Protein AF-A0A2H0WQQ7-F1 (afdb_monomer_lite)

Structure (mmCIF, N/CA/C/O backbone):
data_AF-A0A2H0WQQ7-F1
#
_entry.id   AF-A0A2H0WQQ7-F1
#
loop_
_atom_site.group_PDB
_atom_site.id
_atom_site.type_symbol
_atom_site.label_atom_id
_atom_site.label_alt_id
_atom_site.label_comp_id
_atom_site.label_asym_id
_atom_site.label_entity_id
_atom_site.label_seq_id
_atom_site.pdbx_PDB_ins_code
_atom_site.Cartn_x
_atom_site.Cartn_y
_atom_site.Cartn_z
_atom_site.occupancy
_atom_site.B_iso_or_equiv
_atom_site.auth_seq_id
_atom_site.auth_comp_id
_atom_site.auth_asym_id
_atom_site.auth_atom_id
_atom_site.pdbx_PDB_model_num
ATOM 1 N N . MET A 1 1 ? 4.900 -32.152 -49.721 1.00 51.56 1 MET A N 1
ATOM 2 C CA . MET A 1 1 ? 6.136 -32.282 -48.911 1.00 51.56 1 MET A CA 1
ATOM 3 C C . MET A 1 1 ? 7.416 -31.822 -49.627 1.00 51.56 1 MET A C 1
ATOM 5 O O . MET A 1 1 ? 8.432 -31.707 -48.955 1.00 51.56 1 MET A O 1
ATOM 9 N N . ASP A 1 2 ? 7.394 -31.459 -50.920 1.00 56.84 2 ASP A N 1
ATOM 10 C CA . ASP A 1 2 ? 8.631 -31.135 -51.665 1.00 56.84 2 ASP A CA 1
ATOM 11 C C . ASP A 1 2 ? 9.139 -29.687 -51.581 1.00 56.84 2 ASP A C 1
ATOM 13 O O . ASP A 1 2 ? 10.342 -29.458 -51.688 1.00 56.84 2 ASP A O 1
ATOM 17 N N . LYS A 1 3 ? 8.275 -28.694 -51.326 1.00 49.16 3 LYS A N 1
ATOM 18 C CA . LYS A 1 3 ? 8.694 -27.274 -51.318 1.00 49.16 3 LYS A CA 1
ATOM 19 C C . LYS A 1 3 ? 9.606 -26.888 -50.140 1.00 49.16 3 LYS A C 1
ATOM 21 O O . LYS A 1 3 ? 10.430 -25.989 -50.259 1.00 49.16 3 LYS A O 1
ATOM 26 N N . ILE A 1 4 ? 9.499 -27.586 -49.007 1.00 53.19 4 ILE A N 1
ATOM 27 C CA . ILE A 1 4 ? 10.314 -27.317 -47.805 1.00 53.19 4 ILE A CA 1
ATOM 28 C C . ILE A 1 4 ? 11.752 -27.831 -47.996 1.00 53.19 4 ILE A C 1
ATOM 30 O O . ILE A 1 4 ? 12.715 -27.240 -47.500 1.00 53.19 4 ILE A O 1
ATOM 34 N N . LYS A 1 5 ? 11.908 -28.926 -48.750 1.00 51.47 5 LYS A N 1
ATOM 35 C CA . LYS A 1 5 ? 13.198 -29.578 -48.995 1.00 51.47 5 LYS A CA 1
ATOM 36 C C . LYS A 1 5 ? 14.057 -28.771 -49.972 1.00 51.47 5 LYS A C 1
ATOM 38 O O . LYS A 1 5 ? 15.256 -28.626 -49.746 1.00 51.47 5 LYS A O 1
ATOM 43 N N . THR A 1 6 ? 13.438 -28.190 -51.000 1.00 53.31 6 THR A N 1
ATOM 44 C CA . THR A 1 6 ? 14.111 -27.333 -51.989 1.00 53.31 6 THR A CA 1
ATOM 45 C C . THR A 1 6 ? 14.549 -25.988 -51.407 1.00 53.31 6 THR A C 1
ATOM 47 O O . THR A 1 6 ? 15.654 -25.534 -51.699 1.00 53.31 6 THR A O 1
ATOM 50 N N . TRP A 1 7 ? 13.762 -25.382 -50.510 1.00 52.53 7 TRP A N 1
ATOM 51 C CA . TRP A 1 7 ? 14.121 -24.104 -49.882 1.00 52.53 7 TRP A CA 1
ATOM 52 C C . TRP A 1 7 ? 15.338 -24.202 -48.940 1.00 52.53 7 TRP A C 1
ATOM 54 O O . TRP A 1 7 ? 16.274 -23.408 -49.060 1.00 52.53 7 TRP A O 1
ATOM 64 N N . ARG A 1 8 ? 15.401 -25.228 -48.069 1.00 53.06 8 ARG A N 1
ATOM 65 C CA . ARG A 1 8 ? 16.553 -25.453 -47.159 1.00 53.06 8 ARG A CA 1
ATOM 66 C C . ARG A 1 8 ? 17.876 -25.616 -47.909 1.00 53.06 8 ARG A C 1
ATOM 68 O O . ARG A 1 8 ? 18.922 -25.236 -47.392 1.00 53.06 8 ARG A O 1
ATOM 75 N N . HIS A 1 9 ? 17.838 -26.181 -49.113 1.00 57.56 9 HIS A N 1
ATOM 76 C CA . HIS A 1 9 ? 19.039 -26.446 -49.900 1.00 57.56 9 HIS A CA 1
ATOM 77 C C . HIS A 1 9 ? 19.615 -25.181 -50.558 1.00 57.56 9 HIS A C 1
ATOM 79 O O . HIS A 1 9 ? 20.830 -25.075 -50.717 1.00 57.56 9 HIS A O 1
ATOM 85 N N . ASN A 1 10 ? 18.767 -24.202 -50.890 1.00 61.19 10 ASN A N 1
ATOM 86 C CA . ASN A 1 10 ? 19.199 -22.944 -51.504 1.00 61.19 10 ASN A CA 1
ATOM 87 C C . ASN A 1 10 ? 19.778 -21.952 -50.488 1.00 61.19 10 ASN A C 1
ATOM 89 O O . ASN A 1 10 ? 20.770 -21.295 -50.790 1.00 61.19 10 ASN A O 1
ATOM 93 N N . PHE A 1 11 ? 19.237 -21.887 -49.269 1.00 63.22 11 PHE A N 1
ATOM 94 C CA . PHE A 1 11 ? 19.769 -21.002 -48.226 1.00 63.22 11 PHE A CA 1
ATOM 95 C C . PHE A 1 11 ? 21.196 -21.383 -47.793 1.00 63.22 11 PHE A C 1
ATOM 97 O O . PHE A 1 11 ? 22.065 -20.526 -47.660 1.00 63.22 11 PHE A O 1
ATOM 104 N N . LEU A 1 12 ? 21.480 -22.683 -47.648 1.00 59.03 12 LEU A N 1
ATOM 105 C CA . LEU A 1 12 ? 22.797 -23.177 -47.217 1.00 59.03 12 LEU A CA 1
ATOM 106 C C . LEU A 1 12 ? 23.926 -22.899 -48.227 1.00 59.03 12 LEU A C 1
ATOM 108 O O . LEU A 1 12 ? 25.098 -22.918 -47.851 1.00 59.03 12 LEU A O 1
ATOM 112 N N . LYS A 1 13 ? 23.593 -22.631 -49.499 1.00 65.12 13 LYS A N 1
ATOM 113 C CA . LYS A 1 13 ? 24.568 -22.256 -50.538 1.00 65.12 13 LYS A CA 1
ATOM 114 C C . LYS A 1 13 ? 25.019 -20.798 -50.452 1.00 65.12 13 LYS A C 1
ATOM 116 O O . LYS A 1 13 ? 26.060 -20.476 -51.009 1.00 65.12 13 LYS A O 1
ATOM 121 N N . LEU A 1 14 ? 24.261 -19.944 -49.765 1.00 69.31 14 LEU A N 1
ATOM 122 C CA . LEU A 1 14 ? 24.575 -18.522 -49.594 1.00 69.31 14 LEU A CA 1
ATOM 123 C C . LEU A 1 14 ? 25.556 -18.268 -48.436 1.00 69.31 14 LEU A C 1
ATOM 125 O O . LEU A 1 14 ? 26.031 -17.150 -48.268 1.00 69.31 14 LEU A O 1
ATOM 129 N N . LEU A 1 15 ? 25.865 -19.292 -47.633 1.00 65.62 15 LEU A N 1
ATOM 130 C CA . LEU A 1 15 ? 26.765 -19.172 -46.489 1.00 65.62 15 LEU A CA 1
ATOM 131 C C . LEU A 1 15 ? 28.235 -19.358 -46.913 1.00 65.62 15 LEU A C 1
ATOM 133 O O . LEU A 1 15 ? 28.533 -20.296 -47.661 1.00 65.62 15 LEU A O 1
ATOM 137 N N . PRO A 1 16 ? 29.175 -18.539 -46.396 1.00 74.81 16 PRO A N 1
ATOM 138 C CA . PRO A 1 16 ? 30.603 -18.718 -46.648 1.00 74.81 16 PRO A CA 1
ATOM 139 C C . PRO A 1 16 ? 31.073 -20.130 -46.267 1.00 74.81 16 PRO A C 1
ATOM 141 O O . PRO A 1 16 ? 30.565 -20.742 -45.322 1.00 74.81 16 PRO A O 1
ATOM 144 N N . HIS A 1 17 ? 32.067 -20.651 -46.992 1.00 63.75 17 HIS A N 1
ATOM 145 C CA . HIS A 1 17 ? 32.402 -22.083 -47.024 1.00 63.75 17 HIS A CA 1
ATOM 146 C C . HIS A 1 17 ? 32.693 -22.709 -45.642 1.00 63.75 17 HIS A C 1
ATOM 148 O O . HIS A 1 17 ? 32.389 -23.884 -45.420 1.00 63.75 17 HIS A O 1
ATOM 154 N N . HIS A 1 18 ? 33.225 -21.928 -44.696 1.00 60.75 18 HIS A N 1
ATOM 155 C CA . HIS A 1 18 ? 33.498 -22.369 -43.324 1.00 60.75 18 HIS A CA 1
ATOM 156 C C . HIS A 1 18 ? 32.219 -22.575 -42.495 1.00 60.75 18 HIS A C 1
ATOM 158 O O . HIS A 1 18 ? 32.104 -23.563 -41.770 1.00 60.75 18 HIS A O 1
ATOM 164 N N . TYR A 1 19 ? 31.213 -21.713 -42.661 1.00 60.66 19 TYR A N 1
ATOM 165 C CA . TYR A 1 19 ? 29.935 -21.823 -41.953 1.00 60.66 19 TYR A CA 1
ATOM 166 C C . TYR A 1 19 ? 29.068 -22.964 -42.499 1.00 60.66 19 TYR A C 1
ATOM 168 O O . TYR A 1 19 ? 28.326 -23.588 -41.738 1.00 60.66 19 TYR A O 1
ATOM 176 N N . ARG A 1 20 ? 29.205 -23.305 -43.789 1.00 64.06 20 ARG A N 1
ATOM 177 C CA . ARG A 1 20 ? 28.479 -24.412 -44.440 1.00 64.06 20 ARG A CA 1
ATOM 178 C C . ARG A 1 20 ? 28.821 -25.787 -43.850 1.00 64.06 20 ARG A C 1
ATOM 180 O O . ARG A 1 20 ? 27.936 -26.595 -43.593 1.00 64.06 20 ARG A O 1
ATOM 187 N N . ILE A 1 21 ? 30.103 -26.049 -43.592 1.00 64.25 21 ILE A N 1
ATOM 188 C CA . ILE A 1 21 ? 30.565 -27.351 -43.074 1.00 64.25 21 ILE A CA 1
ATOM 189 C C . ILE A 1 21 ? 30.115 -27.555 -41.622 1.00 64.25 21 ILE A C 1
ATOM 191 O O . ILE A 1 21 ? 29.723 -28.656 -41.227 1.00 64.25 21 ILE A O 1
ATOM 195 N N . ILE A 1 22 ? 30.156 -26.487 -40.825 1.00 59.69 22 ILE A N 1
ATOM 196 C CA . ILE A 1 22 ? 29.756 -26.516 -39.417 1.00 59.69 22 ILE A CA 1
ATOM 197 C C . ILE A 1 22 ? 28.238 -26.708 -39.311 1.00 59.69 22 ILE A C 1
ATOM 199 O O . ILE A 1 22 ? 27.776 -27.591 -38.588 1.00 59.69 22 ILE A O 1
ATOM 203 N N . THR A 1 23 ? 27.458 -25.950 -40.086 1.00 60.06 23 THR A N 1
ATOM 204 C CA . THR A 1 23 ? 25.989 -26.041 -40.076 1.00 60.06 23 THR A CA 1
ATOM 205 C C . THR A 1 23 ? 25.482 -27.412 -40.523 1.00 60.06 23 THR A C 1
ATOM 207 O O . THR A 1 23 ? 24.612 -27.975 -39.860 1.00 60.06 23 THR A O 1
ATOM 210 N N . GLU A 1 24 ? 26.056 -28.025 -41.563 1.00 66.38 24 GLU A N 1
ATOM 211 C CA . GLU A 1 24 ? 25.642 -29.367 -41.998 1.00 66.38 24 GLU A CA 1
ATOM 212 C C . GLU A 1 24 ? 25.923 -30.468 -40.966 1.00 66.38 24 GLU A C 1
ATOM 214 O O . GLU A 1 24 ? 25.113 -31.387 -40.824 1.00 66.38 24 GLU A O 1
ATOM 219 N N . LYS A 1 25 ? 27.043 -30.389 -40.235 1.00 65.38 25 LYS A N 1
ATOM 220 C CA . LYS A 1 25 ? 27.410 -31.382 -39.208 1.00 65.38 25 LYS A CA 1
ATOM 221 C C . LYS A 1 25 ? 26.600 -31.247 -37.922 1.00 65.38 25 LYS A C 1
ATOM 223 O O . LYS A 1 25 ? 26.403 -32.238 -37.220 1.00 65.38 25 LYS A O 1
ATOM 228 N N . VAL A 1 26 ? 26.161 -30.034 -37.596 1.00 61.72 26 VAL A N 1
ATOM 229 C CA . VAL A 1 26 ? 25.467 -29.731 -36.338 1.00 61.72 26 VAL A CA 1
ATOM 230 C C . VAL A 1 26 ? 23.952 -29.892 -36.488 1.00 61.72 26 VAL A C 1
ATOM 232 O O . VAL A 1 26 ? 23.334 -30.566 -35.670 1.00 61.72 26 VAL A O 1
ATOM 235 N N . ILE A 1 27 ? 23.356 -29.381 -37.572 1.00 61.38 27 ILE A N 1
ATOM 236 C CA . ILE A 1 27 ? 21.894 -29.374 -37.779 1.00 61.38 27 ILE A CA 1
ATOM 237 C C . ILE A 1 27 ? 21.331 -30.780 -38.056 1.00 61.38 27 ILE A C 1
ATOM 239 O O . ILE A 1 27 ? 20.166 -31.046 -37.770 1.00 61.38 27 ILE A O 1
ATOM 243 N N . LYS A 1 28 ? 22.140 -31.698 -38.606 1.00 66.56 28 LYS A N 1
ATOM 244 C CA . LYS A 1 28 ? 21.724 -33.084 -38.899 1.00 66.56 28 LYS A CA 1
ATOM 245 C C . LYS A 1 28 ? 21.725 -34.002 -37.668 1.00 66.56 28 LYS A C 1
ATOM 247 O O . LYS A 1 28 ? 21.271 -35.138 -37.777 1.00 66.56 28 LYS A O 1
ATOM 252 N N . LYS A 1 29 ? 22.225 -33.549 -36.511 1.00 73.19 29 LYS A N 1
ATOM 253 C CA . LYS A 1 29 ? 22.182 -34.338 -35.272 1.00 73.19 29 LYS A CA 1
ATOM 254 C C . LYS A 1 29 ? 20.788 -34.241 -34.635 1.00 73.19 29 LYS A C 1
ATOM 256 O O . LYS A 1 29 ? 20.268 -33.133 -34.517 1.00 73.19 29 LYS A O 1
ATOM 261 N N . PRO A 1 30 ? 20.212 -35.350 -34.137 1.00 66.50 30 PRO A N 1
ATOM 262 C CA . PRO A 1 30 ? 18.872 -35.353 -33.536 1.00 66.50 30 PRO A CA 1
ATOM 263 C C . PRO A 1 30 ? 18.771 -34.487 -32.268 1.00 66.50 30 PRO A C 1
ATOM 265 O O . PRO A 1 30 ? 17.685 -34.068 -31.891 1.00 66.50 30 PRO A O 1
ATOM 268 N N . ILE A 1 31 ? 19.908 -34.170 -31.642 1.00 74.62 31 ILE A N 1
ATOM 269 C CA . ILE A 1 31 ? 20.001 -33.339 -30.433 1.00 74.62 31 ILE A CA 1
ATOM 270 C C . ILE A 1 31 ? 19.808 -31.846 -30.749 1.00 74.62 31 ILE A C 1
ATOM 272 O O . ILE A 1 31 ? 19.347 -31.095 -29.897 1.00 74.62 31 ILE A O 1
ATOM 276 N N . PHE A 1 32 ? 20.118 -31.396 -31.968 1.00 76.88 32 PHE A N 1
ATOM 277 C CA . PHE A 1 32 ? 20.037 -29.980 -32.337 1.00 76.88 32 PHE A CA 1
ATOM 278 C C . PHE A 1 32 ? 18.629 -29.364 -32.211 1.00 76.88 32 PHE A C 1
ATOM 280 O O . PHE A 1 32 ? 18.529 -28.301 -31.602 1.00 76.88 32 PHE A O 1
ATOM 287 N N . PRO A 1 33 ? 17.533 -29.977 -32.713 1.00 77.81 33 PRO A N 1
ATOM 288 C CA . PRO A 1 33 ? 16.192 -29.424 -32.509 1.00 77.81 33 PRO A CA 1
ATOM 289 C C . PRO A 1 33 ? 15.791 -29.386 -31.029 1.00 77.81 33 PRO A C 1
ATOM 291 O O . PRO A 1 33 ? 15.167 -28.419 -30.605 1.00 77.81 33 PRO A O 1
ATOM 294 N N . ALA A 1 34 ? 16.193 -30.382 -30.231 1.00 83.00 34 ALA A N 1
ATOM 295 C CA . ALA A 1 34 ? 15.943 -30.392 -28.791 1.00 83.00 34 ALA A CA 1
ATOM 296 C C . ALA A 1 34 ? 16.721 -29.279 -28.072 1.00 83.00 34 ALA A C 1
ATOM 298 O O . ALA A 1 34 ? 16.154 -28.576 -27.245 1.00 83.00 34 ALA A O 1
ATOM 299 N N . PHE A 1 35 ? 17.988 -29.062 -28.437 1.00 85.94 35 PHE A N 1
ATOM 300 C CA . PHE A 1 35 ? 18.803 -27.967 -27.911 1.00 85.94 35 PHE A CA 1
ATOM 301 C C . PHE A 1 35 ? 18.235 -26.599 -28.300 1.00 85.94 35 PHE A C 1
ATOM 303 O O . PHE A 1 35 ? 18.123 -25.729 -27.449 1.00 85.94 35 PHE A O 1
ATOM 310 N N . LEU A 1 36 ? 17.803 -26.419 -29.552 1.00 85.19 36 LEU A N 1
ATOM 311 C CA . LEU A 1 36 ? 17.156 -25.187 -30.002 1.00 85.19 36 LEU A CA 1
ATOM 312 C C . LEU A 1 36 ? 15.875 -24.909 -29.198 1.00 85.19 36 LEU A C 1
ATOM 314 O O . LEU A 1 36 ? 15.715 -23.815 -28.664 1.00 85.19 36 LEU A O 1
ATOM 318 N N . LEU A 1 37 ? 14.991 -25.901 -29.055 1.00 86.88 37 LEU A N 1
ATOM 319 C CA . LEU A 1 37 ? 13.771 -25.768 -28.252 1.00 86.88 37 LEU A CA 1
ATOM 320 C C . LEU A 1 37 ? 14.080 -25.498 -26.777 1.00 86.88 37 LEU A C 1
ATOM 322 O O . LEU A 1 37 ? 13.424 -24.661 -26.172 1.00 86.88 37 LEU A O 1
ATOM 326 N N . PHE A 1 38 ? 15.110 -26.133 -26.220 1.00 89.31 38 PHE A N 1
ATOM 327 C CA . PHE A 1 38 ? 15.565 -25.889 -24.854 1.00 89.31 38 PHE A CA 1
ATOM 328 C C . PHE A 1 38 ? 16.123 -24.470 -24.677 1.00 89.31 38 PHE A C 1
ATOM 330 O O . PHE A 1 38 ? 15.788 -23.798 -23.708 1.00 89.31 38 PHE A O 1
ATOM 337 N N . THR A 1 39 ? 16.898 -23.957 -25.638 1.00 87.06 39 THR A N 1
ATOM 338 C CA . THR A 1 39 ? 17.363 -22.561 -25.614 1.00 87.06 39 THR A CA 1
ATOM 339 C C . THR A 1 39 ? 16.213 -21.568 -25.756 1.00 87.06 39 THR A C 1
ATOM 341 O O . THR A 1 39 ? 16.181 -20.587 -25.025 1.00 87.06 39 THR A O 1
ATOM 344 N N . LEU A 1 40 ? 15.232 -21.835 -26.625 1.00 85.38 40 LEU A N 1
ATOM 345 C CA . LEU A 1 40 ? 14.027 -21.010 -26.756 1.00 85.38 40 LEU A CA 1
ATOM 346 C C . LEU A 1 40 ? 13.177 -21.047 -25.479 1.00 85.38 40 LEU A C 1
ATOM 348 O O . LEU A 1 40 ? 12.667 -20.015 -25.057 1.00 85.38 40 LEU A O 1
ATOM 352 N N . PHE A 1 41 ? 13.077 -22.209 -24.834 1.00 85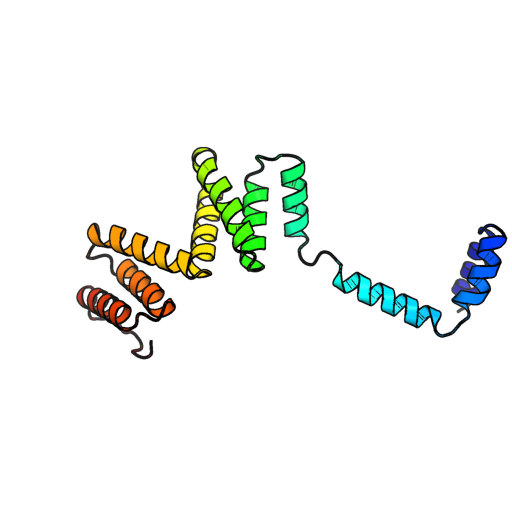.81 41 PHE A N 1
ATOM 353 C CA . PHE A 1 41 ? 12.409 -22.374 -23.547 1.00 85.81 41 PHE A CA 1
ATOM 354 C C . PHE A 1 41 ? 13.119 -21.586 -22.439 1.00 85.81 41 PHE A C 1
ATOM 356 O O . PHE A 1 41 ? 12.466 -20.844 -21.713 1.00 85.81 41 PHE A O 1
ATOM 363 N N . ILE A 1 42 ? 14.450 -21.641 -22.356 1.00 83.38 42 ILE A N 1
ATOM 364 C CA . ILE A 1 42 ? 15.214 -20.817 -21.407 1.00 83.38 42 ILE A CA 1
ATOM 365 C C . ILE A 1 42 ? 15.009 -19.328 -21.697 1.00 83.38 42 ILE A C 1
ATOM 367 O O . ILE A 1 42 ? 14.705 -18.574 -20.782 1.00 83.38 42 ILE A O 1
ATOM 371 N N . ILE A 1 43 ? 15.110 -18.895 -22.958 1.00 79.56 43 ILE A N 1
ATOM 372 C CA . ILE A 1 43 ? 14.866 -17.495 -23.344 1.00 79.56 43 ILE A CA 1
ATOM 373 C C . ILE A 1 43 ? 13.438 -17.070 -22.980 1.00 79.56 43 ILE A C 1
ATOM 375 O O . ILE A 1 43 ? 13.232 -15.915 -22.622 1.00 79.56 43 ILE A O 1
ATOM 379 N N . SER A 1 44 ? 12.464 -17.987 -22.994 1.00 71.44 44 SER A N 1
ATOM 380 C CA . SER A 1 44 ? 11.092 -17.666 -22.600 1.00 71.44 44 SER A CA 1
ATOM 381 C C . SER A 1 44 ? 10.928 -17.300 -21.121 1.00 71.44 44 SER A C 1
ATOM 383 O O . SER A 1 44 ? 10.068 -16.484 -20.808 1.00 71.44 44 SER A O 1
ATOM 385 N N . PHE A 1 45 ? 11.801 -17.792 -20.232 1.00 67.69 45 PHE A N 1
ATOM 386 C CA . PHE A 1 45 ? 11.878 -17.329 -18.838 1.00 67.69 45 PHE A CA 1
ATOM 387 C C . PHE A 1 45 ? 12.468 -15.915 -18.705 1.00 67.69 45 PHE A C 1
ATOM 389 O O . PHE A 1 45 ? 12.274 -15.269 -17.680 1.00 67.69 45 PHE A O 1
ATOM 396 N N . PHE A 1 46 ? 13.175 -15.430 -19.731 1.00 63.69 46 PHE A N 1
ATOM 397 C CA . PHE A 1 46 ? 13.768 -14.090 -19.790 1.00 63.69 46 PHE A CA 1
ATOM 398 C C . PHE A 1 46 ? 13.021 -13.137 -20.743 1.00 63.69 46 PHE A C 1
ATOM 400 O O . PHE A 1 46 ? 13.469 -12.008 -20.953 1.00 63.69 46 PHE A O 1
ATOM 407 N N . LEU A 1 47 ? 11.886 -13.558 -21.322 1.00 59.09 47 LEU A N 1
ATOM 408 C CA . LEU A 1 47 ? 10.962 -12.644 -21.999 1.00 59.09 47 LEU A CA 1
ATOM 409 C C . LEU A 1 47 ? 10.432 -11.637 -20.964 1.00 59.09 47 LEU A C 1
ATOM 411 O O . LEU A 1 47 ? 10.159 -12.032 -19.830 1.00 59.09 47 LEU A O 1
ATOM 415 N N . PRO A 1 48 ? 10.314 -10.341 -21.309 1.00 54.66 48 PRO A N 1
ATOM 416 C CA . PRO A 1 48 ? 9.954 -9.308 -20.348 1.00 54.66 48 PRO A CA 1
ATOM 417 C C . PRO A 1 48 ? 8.542 -9.576 -19.830 1.00 54.66 48 PRO A C 1
ATOM 419 O O . PRO A 1 48 ? 7.558 -9.300 -20.510 1.00 54.66 48 PRO A O 1
ATOM 422 N N . GLN A 1 49 ? 8.465 -10.134 -18.623 1.00 59.19 49 GLN A N 1
ATOM 423 C CA . GLN A 1 49 ? 7.216 -10.590 -18.020 1.00 59.19 49 GLN A CA 1
ATOM 424 C C . GLN A 1 49 ? 6.226 -9.427 -17.828 1.00 59.19 49 GLN A C 1
ATOM 426 O O . GLN A 1 49 ? 5.027 -9.634 -17.965 1.00 59.19 49 GLN A O 1
ATOM 431 N N . ASN A 1 50 ? 6.736 -8.193 -17.665 1.00 71.62 50 ASN A N 1
ATOM 432 C CA . ASN A 1 50 ? 5.942 -6.963 -17.614 1.00 71.62 50 ASN A CA 1
ATOM 433 C C . ASN A 1 50 ? 6.384 -5.959 -18.688 1.00 71.62 50 ASN A C 1
ATOM 435 O O . ASN A 1 50 ? 7.279 -5.134 -18.478 1.00 71.62 50 ASN A O 1
ATOM 439 N N . GLN A 1 51 ? 5.720 -6.001 -19.845 1.00 86.00 51 GLN A N 1
ATOM 440 C CA . GLN A 1 51 ? 5.877 -5.005 -20.911 1.00 86.00 51 GLN A CA 1
ATOM 441 C C . GLN A 1 51 ? 5.657 -3.572 -20.382 1.00 86.00 51 GLN A C 1
ATOM 443 O O . GLN A 1 51 ? 6.465 -2.688 -20.667 1.00 86.00 51 GLN A O 1
ATOM 448 N N . ARG A 1 52 ? 4.647 -3.372 -19.518 1.00 92.44 52 ARG A N 1
ATOM 449 C CA . ARG A 1 52 ? 4.336 -2.082 -18.869 1.00 92.44 52 ARG A CA 1
ATOM 450 C C . ARG A 1 52 ? 5.513 -1.516 -18.072 1.00 92.44 52 ARG A C 1
ATOM 452 O O . ARG A 1 52 ? 5.850 -0.346 -18.226 1.00 92.44 52 ARG A O 1
ATOM 459 N N . PHE A 1 53 ? 6.182 -2.350 -17.275 1.00 92.31 53 PHE A N 1
ATOM 460 C CA . PHE A 1 53 ? 7.349 -1.947 -16.484 1.00 92.31 53 PHE A CA 1
ATOM 461 C C . PHE A 1 53 ? 8.501 -1.448 -17.371 1.00 92.31 53 PHE A C 1
ATOM 463 O O . PHE A 1 53 ? 9.117 -0.419 -17.090 1.00 92.31 53 PHE A O 1
ATOM 470 N N . GLN A 1 54 ? 8.793 -2.154 -18.468 1.00 91.06 54 GLN A N 1
ATOM 471 C CA . GLN A 1 54 ? 9.876 -1.762 -19.376 1.00 91.06 54 GLN A CA 1
ATOM 472 C C . GLN A 1 54 ? 9.543 -0.483 -20.149 1.00 91.06 54 GLN A C 1
ATOM 474 O O . GLN A 1 54 ? 10.394 0.398 -20.277 1.00 91.06 54 GLN A O 1
ATOM 479 N N . GLU A 1 55 ? 8.304 -0.351 -20.624 1.00 94.44 55 GLU A N 1
ATOM 480 C CA . GLU A 1 55 ? 7.825 0.860 -21.296 1.00 94.44 55 GLU A CA 1
ATOM 481 C C . GLU A 1 55 ? 7.902 2.081 -20.375 1.00 94.44 55 GLU A C 1
ATOM 483 O O . GLU A 1 55 ? 8.421 3.121 -20.790 1.00 94.44 55 GLU A O 1
ATOM 488 N N . ALA A 1 56 ? 7.488 1.936 -19.112 1.00 96.19 56 ALA A N 1
ATOM 489 C CA . ALA A 1 56 ? 7.601 2.980 -18.100 1.00 96.19 56 ALA A CA 1
ATOM 490 C C . ALA A 1 56 ? 9.059 3.414 -17.896 1.00 96.19 56 ALA A C 1
ATOM 492 O O . ALA A 1 56 ? 9.377 4.600 -17.993 1.00 96.19 56 ALA A O 1
ATOM 493 N N . LYS A 1 57 ? 9.986 2.463 -17.725 1.00 95.69 57 LYS A N 1
ATOM 494 C CA . LYS A 1 57 ? 11.417 2.782 -17.587 1.00 95.69 57 LYS A CA 1
ATOM 495 C C . LYS A 1 57 ? 11.977 3.506 -18.808 1.00 95.69 57 LYS A C 1
ATOM 497 O O . LYS A 1 57 ? 12.711 4.479 -18.655 1.00 95.69 57 LYS A O 1
ATOM 502 N N . ILE A 1 58 ? 11.634 3.070 -20.020 1.00 96.31 58 ILE A N 1
ATOM 503 C CA . ILE A 1 58 ? 12.076 3.736 -21.255 1.00 96.31 58 ILE A CA 1
ATOM 504 C C . ILE A 1 58 ? 11.506 5.159 -21.338 1.00 96.31 58 ILE A C 1
ATOM 506 O O . ILE A 1 58 ? 12.219 6.081 -21.740 1.00 96.31 58 ILE A O 1
ATOM 510 N N . ALA A 1 59 ? 10.245 5.358 -20.956 1.00 97.31 59 ALA A N 1
ATOM 511 C CA . ALA A 1 59 ? 9.613 6.672 -20.944 1.00 97.31 59 ALA A CA 1
ATOM 512 C C . ALA A 1 59 ? 10.280 7.627 -19.936 1.00 97.31 59 ALA A C 1
ATOM 514 O O . ALA A 1 59 ? 10.535 8.779 -20.290 1.00 97.31 59 ALA A O 1
ATOM 515 N N . ILE A 1 60 ? 10.653 7.135 -18.750 1.00 97.50 60 ILE A N 1
ATOM 516 C CA . ILE A 1 60 ? 11.409 7.889 -17.732 1.00 97.50 60 ILE A CA 1
ATOM 517 C C . ILE A 1 60 ? 12.817 8.237 -18.232 1.00 97.50 60 ILE A C 1
ATOM 519 O O . ILE A 1 60 ? 13.299 9.351 -18.036 1.00 97.50 60 ILE A O 1
ATOM 523 N N . LEU A 1 61 ? 13.491 7.317 -18.930 1.00 96.75 61 LEU A N 1
ATOM 524 C CA . LEU A 1 61 ? 14.812 7.592 -19.509 1.00 96.75 61 LEU A CA 1
ATOM 525 C C . LEU A 1 61 ? 14.764 8.705 -20.565 1.00 96.75 61 LEU A C 1
ATOM 527 O O . LEU A 1 61 ? 15.692 9.508 -20.648 1.00 96.75 61 LEU A O 1
ATOM 531 N N . LYS A 1 62 ? 13.690 8.759 -21.362 1.00 97.50 62 LYS A N 1
ATOM 532 C CA . LYS A 1 62 ? 13.474 9.816 -22.362 1.00 97.50 62 LYS A CA 1
ATOM 533 C C . LYS A 1 62 ? 13.100 11.151 -21.717 1.00 97.50 62 LYS A C 1
ATOM 535 O O . LYS A 1 62 ? 13.572 12.191 -22.164 1.00 97.50 62 LYS A O 1
ATOM 540 N N . ASN A 1 63 ? 12.258 11.121 -20.687 1.00 96.38 63 ASN A N 1
ATOM 541 C CA . ASN A 1 63 ? 11.861 12.288 -19.912 1.00 96.38 63 ASN A CA 1
ATOM 542 C C . ASN A 1 63 ? 11.774 11.920 -18.426 1.00 96.38 63 ASN A C 1
ATOM 544 O O . ASN A 1 63 ? 10.808 11.296 -17.990 1.00 96.38 63 ASN A O 1
ATOM 548 N N . LYS A 1 64 ? 12.758 12.375 -17.643 1.00 94.44 64 LYS A N 1
ATOM 549 C CA . LYS A 1 64 ? 12.870 12.076 -16.205 1.00 94.44 64 LYS A CA 1
ATOM 550 C C . LYS A 1 64 ? 11.742 12.657 -15.348 1.00 94.44 64 LYS A C 1
ATOM 552 O O . LYS A 1 64 ? 11.659 12.324 -14.180 1.00 94.44 64 LYS A O 1
ATOM 557 N N . GLN A 1 65 ? 10.932 13.563 -15.891 1.00 93.94 65 GLN A N 1
ATOM 558 C CA . GLN A 1 65 ? 9.784 14.162 -15.201 1.00 93.94 65 GLN A CA 1
ATOM 559 C C . GLN A 1 65 ? 8.453 13.599 -15.718 1.00 93.94 65 GLN A C 1
ATOM 561 O O . GLN A 1 65 ? 7.400 14.199 -15.524 1.00 93.94 65 GLN A O 1
ATOM 566 N N . ASN A 1 66 ? 8.475 12.464 -16.423 1.00 96.38 66 ASN A N 1
ATOM 567 C CA . ASN A 1 66 ? 7.266 11.847 -16.952 1.00 96.38 66 ASN A CA 1
ATOM 568 C C . ASN A 1 66 ? 6.439 11.188 -15.834 1.00 96.38 66 ASN A C 1
ATOM 570 O O . ASN A 1 66 ? 6.604 10.002 -15.546 1.00 96.38 66 ASN A O 1
ATOM 574 N N . ILE A 1 67 ? 5.544 11.968 -15.222 1.00 96.75 67 ILE A N 1
ATOM 575 C CA . ILE A 1 67 ? 4.707 11.556 -14.086 1.00 96.75 67 ILE A CA 1
ATOM 576 C C . ILE A 1 67 ? 3.900 10.288 -14.381 1.00 96.75 67 ILE A C 1
ATOM 578 O O . ILE A 1 67 ? 3.862 9.391 -13.543 1.00 96.75 67 ILE A O 1
ATOM 582 N N . ASP A 1 68 ? 3.307 10.162 -15.570 1.00 96.56 68 ASP A N 1
ATOM 583 C CA . ASP A 1 68 ? 2.514 8.976 -15.916 1.00 96.56 68 ASP A CA 1
ATOM 584 C C . ASP A 1 68 ? 3.372 7.708 -15.950 1.00 96.56 68 ASP A C 1
ATOM 586 O O . ASP A 1 68 ? 2.944 6.651 -15.488 1.00 96.56 68 ASP A O 1
ATOM 590 N N . ALA A 1 69 ? 4.605 7.812 -16.448 1.00 97.31 69 ALA A N 1
ATOM 591 C CA . ALA A 1 69 ? 5.535 6.693 -16.450 1.00 97.31 69 ALA A CA 1
ATOM 592 C C . ALA A 1 69 ? 5.991 6.321 -15.029 1.00 97.31 69 ALA A C 1
ATOM 594 O O . ALA A 1 69 ? 6.076 5.135 -14.720 1.00 97.31 69 ALA A O 1
ATOM 595 N N . HIS A 1 70 ? 6.217 7.306 -14.155 1.00 98.00 70 HIS A N 1
ATOM 596 C CA . HIS A 1 70 ? 6.512 7.063 -12.739 1.00 98.00 70 HIS A CA 1
ATOM 597 C C . HIS A 1 70 ? 5.330 6.411 -12.001 1.00 98.00 70 HIS A C 1
ATOM 599 O O . HIS A 1 70 ? 5.534 5.471 -11.238 1.00 98.00 70 HIS A O 1
ATOM 605 N N . LEU A 1 71 ? 4.087 6.822 -12.282 1.00 97.56 71 LEU A N 1
ATOM 606 C CA . LEU A 1 71 ? 2.884 6.187 -11.725 1.00 97.56 71 LEU A CA 1
ATOM 607 C C . LEU A 1 71 ? 2.736 4.726 -12.172 1.00 97.56 71 LEU A C 1
ATOM 609 O O . LEU A 1 71 ? 2.411 3.867 -11.356 1.00 97.56 71 LEU A O 1
ATOM 613 N N . VAL A 1 72 ? 2.992 4.427 -13.451 1.00 96.88 72 VAL A N 1
ATOM 614 C CA . VAL A 1 72 ? 2.990 3.039 -13.949 1.00 96.88 72 VAL A CA 1
ATOM 615 C C . VAL A 1 72 ? 4.111 2.232 -13.302 1.00 96.88 72 VAL A C 1
ATOM 617 O O . VAL A 1 72 ? 3.891 1.091 -12.912 1.00 96.88 72 VAL A O 1
ATOM 620 N N . LEU A 1 73 ? 5.305 2.810 -13.169 1.00 97.56 73 LEU A N 1
ATOM 621 C CA . LEU A 1 73 ?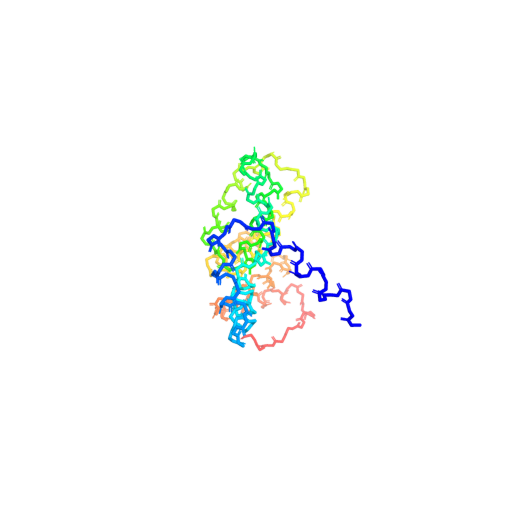 6.426 2.133 -12.530 1.00 97.56 73 LEU A CA 1
ATOM 622 C C . LEU A 1 73 ? 6.119 1.800 -11.063 1.00 97.56 73 LEU A C 1
ATOM 624 O O . LEU A 1 73 ? 6.388 0.679 -10.642 1.00 97.56 73 LEU A O 1
ATOM 628 N N . LEU A 1 74 ? 5.515 2.728 -10.316 1.00 97.69 74 LEU A N 1
ATOM 629 C CA . LEU A 1 74 ? 5.089 2.508 -8.933 1.00 97.69 74 LEU A CA 1
ATOM 630 C C . LEU A 1 74 ? 4.109 1.327 -8.813 1.00 97.69 74 LEU A C 1
ATOM 632 O O . LEU A 1 74 ? 4.349 0.429 -8.011 1.00 97.69 74 LEU A O 1
ATOM 636 N N . ASP A 1 75 ? 3.052 1.301 -9.631 1.00 95.94 75 ASP A N 1
ATOM 637 C CA . ASP A 1 75 ? 2.065 0.206 -9.675 1.00 95.94 75 ASP A CA 1
ATOM 638 C C . ASP A 1 75 ? 2.745 -1.154 -9.928 1.00 95.94 75 ASP A C 1
ATOM 640 O O . ASP A 1 75 ? 2.566 -2.118 -9.185 1.00 95.94 75 ASP A O 1
ATOM 644 N N . GLU A 1 76 ? 3.622 -1.223 -10.932 1.00 95.31 76 GLU A N 1
ATOM 645 C CA . GLU A 1 76 ? 4.354 -2.447 -11.270 1.00 95.31 76 GLU A CA 1
ATOM 646 C C . GLU A 1 76 ? 5.299 -2.911 -10.148 1.00 95.31 76 GLU A C 1
ATOM 648 O O . GLU A 1 76 ? 5.417 -4.112 -9.903 1.00 95.31 76 GLU A O 1
ATOM 653 N N . LEU A 1 77 ? 5.955 -1.983 -9.444 1.00 96.19 77 LEU A N 1
ATOM 654 C CA . LEU A 1 77 ? 6.833 -2.301 -8.314 1.00 96.19 77 LEU A CA 1
ATOM 655 C C . LEU A 1 77 ? 6.045 -2.821 -7.107 1.00 96.19 77 LEU A C 1
ATOM 657 O O . LEU A 1 77 ? 6.461 -3.804 -6.495 1.00 96.19 77 LEU A O 1
ATOM 661 N N . ILE A 1 78 ? 4.895 -2.212 -6.804 1.00 95.44 78 ILE A N 1
ATOM 662 C CA . ILE A 1 78 ? 3.979 -2.679 -5.756 1.00 95.44 78 ILE A CA 1
ATOM 663 C C . ILE A 1 78 ? 3.500 -4.100 -6.076 1.00 95.44 78 ILE A C 1
ATOM 665 O O . ILE A 1 78 ? 3.604 -4.990 -5.236 1.00 95.44 78 ILE A O 1
ATOM 669 N N . ASN A 1 79 ? 3.050 -4.348 -7.309 1.00 93.00 79 ASN A N 1
ATOM 670 C CA . ASN A 1 79 ? 2.567 -5.667 -7.732 1.00 93.00 79 ASN A CA 1
ATOM 671 C C . ASN A 1 79 ? 3.677 -6.734 -7.742 1.00 93.00 79 ASN A C 1
ATOM 673 O O . ASN A 1 79 ? 3.410 -7.918 -7.539 1.00 93.00 79 ASN A O 1
ATOM 677 N N . ALA A 1 80 ? 4.930 -6.322 -7.949 1.00 93.38 80 ALA A N 1
ATOM 678 C CA . ALA A 1 80 ? 6.100 -7.190 -7.858 1.00 93.38 80 ALA A CA 1
ATOM 679 C C . ALA A 1 80 ? 6.621 -7.384 -6.418 1.00 93.38 80 ALA A C 1
ATOM 681 O O . ALA A 1 80 ? 7.573 -8.141 -6.223 1.00 93.38 80 ALA A O 1
ATOM 682 N N . ASN A 1 81 ? 6.015 -6.735 -5.416 1.00 94.44 81 ASN A N 1
ATOM 683 C CA . ASN A 1 81 ? 6.492 -6.668 -4.031 1.00 94.44 81 ASN A CA 1
ATOM 684 C C . ASN A 1 81 ? 7.912 -6.070 -3.881 1.00 94.44 81 ASN A C 1
ATOM 686 O O . ASN A 1 81 ? 8.621 -6.369 -2.918 1.00 94.44 81 ASN A O 1
ATOM 690 N N . ASP A 1 82 ? 8.352 -5.228 -4.823 1.00 95.38 82 ASP A N 1
ATOM 691 C CA . ASP A 1 82 ? 9.645 -4.526 -4.781 1.00 95.38 82 ASP A CA 1
ATOM 692 C C . ASP A 1 82 ? 9.501 -3.212 -3.988 1.00 95.38 82 ASP A C 1
ATOM 694 O O . ASP A 1 82 ? 9.523 -2.105 -4.535 1.00 95.38 82 ASP A O 1
ATOM 698 N N . TRP A 1 83 ? 9.284 -3.352 -2.675 1.00 95.00 83 TRP A N 1
ATOM 699 C CA . TRP A 1 83 ? 8.907 -2.250 -1.780 1.00 95.00 83 TRP A CA 1
ATOM 700 C C . TRP A 1 83 ? 9.953 -1.138 -1.701 1.00 95.00 83 TRP A C 1
ATOM 702 O O . TRP A 1 83 ? 9.589 0.032 -1.710 1.00 95.00 83 TRP A O 1
ATOM 712 N N . GLU A 1 84 ? 11.244 -1.481 -1.687 1.00 95.19 84 GLU A N 1
ATOM 713 C CA . GLU A 1 84 ? 12.333 -0.497 -1.589 1.00 95.19 84 GLU A CA 1
ATOM 714 C C . GLU A 1 84 ? 12.344 0.451 -2.795 1.00 95.19 84 GLU A C 1
ATOM 716 O O . GLU A 1 84 ? 12.603 1.650 -2.678 1.00 95.19 84 GLU A O 1
ATOM 721 N N . ARG A 1 85 ? 12.079 -0.078 -3.994 1.00 96.38 85 ARG A N 1
ATOM 722 C CA . ARG A 1 85 ? 11.994 0.758 -5.193 1.00 96.38 85 ARG A CA 1
ATOM 723 C C . ARG A 1 85 ? 10.657 1.479 -5.275 1.00 96.38 85 ARG A C 1
ATOM 725 O O . ARG A 1 85 ? 10.652 2.640 -5.673 1.00 96.38 85 ARG A O 1
ATOM 732 N N . ALA A 1 86 ? 9.560 0.829 -4.883 1.00 97.62 86 ALA A N 1
ATOM 733 C CA . ALA A 1 86 ? 8.247 1.465 -4.823 1.00 97.62 86 ALA A CA 1
ATOM 734 C C . ALA A 1 86 ? 8.271 2.702 -3.911 1.00 97.62 86 ALA A C 1
ATOM 736 O O . ALA A 1 86 ? 7.777 3.755 -4.298 1.00 97.62 86 ALA A O 1
ATOM 737 N N . GLU A 1 87 ? 8.926 2.616 -2.753 1.00 96.56 87 GLU A N 1
ATOM 738 C CA . GLU A 1 87 ? 9.086 3.737 -1.824 1.00 96.56 87 GLU A CA 1
ATOM 739 C C . GLU A 1 87 ? 9.807 4.930 -2.469 1.00 96.56 87 GLU A C 1
ATOM 741 O O . GLU A 1 87 ? 9.364 6.072 -2.355 1.00 96.56 87 GLU A O 1
ATOM 746 N N . LYS A 1 88 ? 10.893 4.677 -3.210 1.00 97.12 88 LYS A N 1
ATOM 747 C CA . LYS A 1 88 ? 11.641 5.736 -3.909 1.00 97.12 88 LYS A CA 1
ATOM 748 C C . LYS A 1 88 ? 10.779 6.449 -4.950 1.00 97.12 88 LYS A C 1
ATOM 750 O O . LYS A 1 88 ? 10.829 7.675 -5.045 1.00 97.12 88 LYS A O 1
ATOM 755 N N . GLU A 1 89 ? 9.990 5.692 -5.710 1.00 97.69 89 GLU A N 1
ATOM 756 C CA . GLU A 1 89 ? 9.056 6.252 -6.692 1.00 97.69 89 GLU A CA 1
ATOM 757 C C . GLU A 1 89 ? 7.929 7.043 -6.017 1.00 97.69 89 GLU A C 1
ATOM 759 O O . GLU A 1 89 ? 7.574 8.131 -6.472 1.00 97.69 89 GLU A O 1
ATOM 764 N N . LEU A 1 90 ? 7.415 6.548 -4.889 1.00 96.81 90 LEU A N 1
ATOM 765 C CA . LEU A 1 90 ? 6.394 7.223 -4.095 1.00 96.81 90 LEU A CA 1
ATOM 766 C C . LEU A 1 90 ? 6.897 8.577 -3.575 1.00 96.81 90 LEU A C 1
ATOM 768 O O . LEU A 1 90 ? 6.245 9.591 -3.808 1.00 96.81 90 LEU A O 1
ATOM 772 N N . ILE A 1 91 ? 8.096 8.624 -2.986 1.00 96.44 91 ILE A N 1
ATOM 773 C CA . ILE A 1 91 ? 8.733 9.870 -2.523 1.00 96.44 91 ILE A CA 1
ATOM 774 C C . ILE A 1 91 ? 8.898 10.865 -3.678 1.00 96.44 91 ILE A C 1
ATOM 776 O O . ILE A 1 91 ? 8.640 12.062 -3.527 1.00 96.44 91 ILE A O 1
ATOM 780 N N . PHE A 1 92 ? 9.334 10.399 -4.850 1.00 97.12 92 PHE A N 1
ATOM 781 C CA . PHE A 1 92 ? 9.460 11.257 -6.026 1.00 97.12 92 PHE A CA 1
ATOM 782 C C . PHE A 1 92 ? 8.106 11.854 -6.454 1.00 97.12 92 PHE A C 1
ATOM 784 O O . PHE A 1 92 ? 8.007 13.063 -6.700 1.00 97.12 92 PHE A O 1
ATOM 791 N N . LEU A 1 93 ? 7.060 11.028 -6.515 1.00 97.38 93 LEU A N 1
ATOM 792 C CA . LEU A 1 93 ? 5.715 11.436 -6.923 1.00 97.38 93 LEU A CA 1
ATOM 793 C C . LEU A 1 93 ? 5.060 12.376 -5.902 1.00 97.38 93 LEU A C 1
ATOM 795 O O . LEU A 1 93 ? 4.443 13.366 -6.295 1.00 97.38 93 LEU A O 1
ATOM 799 N N . GLU A 1 94 ? 5.246 12.130 -4.606 1.00 94.94 94 GLU A N 1
ATOM 800 C CA . GLU A 1 94 ? 4.771 13.004 -3.530 1.00 94.94 94 GLU A CA 1
ATOM 801 C C . GLU A 1 94 ? 5.438 14.382 -3.581 1.00 94.94 94 GLU A C 1
ATOM 803 O O . GLU A 1 94 ? 4.753 15.404 -3.524 1.00 94.94 94 GLU A O 1
ATOM 808 N N . ASN A 1 95 ? 6.756 14.432 -3.797 1.00 96.06 95 ASN A N 1
ATOM 809 C CA . ASN A 1 95 ? 7.479 15.693 -3.995 1.00 96.06 95 ASN A CA 1
ATOM 810 C C . ASN A 1 95 ? 7.027 16.439 -5.262 1.00 96.06 95 ASN A C 1
ATOM 812 O O . ASN A 1 95 ? 7.105 17.667 -5.331 1.00 96.06 95 ASN A O 1
ATOM 816 N N . SER A 1 96 ? 6.518 15.708 -6.253 1.00 94.44 96 SER A N 1
ATOM 817 C CA . SER A 1 96 ? 5.975 16.269 -7.492 1.00 94.44 96 SER A CA 1
ATOM 818 C C . SER A 1 96 ? 4.492 16.644 -7.387 1.00 94.44 96 SER A C 1
ATOM 820 O O . SER A 1 96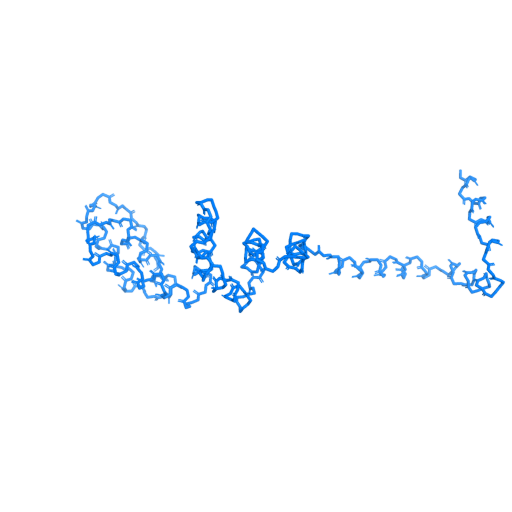 ? 3.958 17.242 -8.317 1.00 94.44 96 SER A O 1
ATOM 822 N N . SER A 1 97 ? 3.825 16.363 -6.259 1.00 90.44 97 SER A N 1
ATOM 823 C CA . SER A 1 97 ? 2.375 16.535 -6.046 1.00 90.44 97 SER A CA 1
ATOM 824 C C . SER A 1 97 ? 1.783 17.884 -6.504 1.00 90.44 97 SER A C 1
ATOM 826 O O . SER A 1 97 ? 0.694 17.879 -7.091 1.00 90.44 97 SER A O 1
ATOM 828 N N . PRO A 1 98 ? 2.462 19.045 -6.345 1.00 92.31 98 PRO A N 1
ATOM 829 C CA . PRO A 1 98 ? 1.951 20.321 -6.859 1.00 92.31 98 PRO A CA 1
ATOM 830 C C . PRO A 1 98 ? 1.746 20.358 -8.381 1.00 92.31 98 PRO A C 1
ATOM 832 O O . PRO A 1 98 ? 0.931 21.137 -8.864 1.00 92.31 98 PRO A O 1
ATOM 835 N N . GLN A 1 99 ? 2.480 19.527 -9.123 1.00 91.00 99 GLN A N 1
ATOM 836 C CA . GLN A 1 99 ? 2.485 19.467 -10.587 1.00 91.00 99 GLN A CA 1
ATOM 837 C C . GLN A 1 99 ? 1.481 18.446 -11.135 1.00 91.00 99 GLN A C 1
ATOM 839 O O . GLN A 1 99 ? 1.206 18.452 -12.332 1.00 91.00 99 GLN A O 1
ATOM 844 N N . LEU A 1 100 ? 0.936 17.577 -10.278 1.00 94.00 100 LEU A N 1
ATOM 845 C CA . LEU A 1 100 ? -0.002 16.543 -10.694 1.00 94.00 100 LEU A CA 1
ATOM 846 C C . LEU A 1 100 ? -1.381 17.139 -10.983 1.00 94.00 100 LEU A C 1
ATOM 848 O O . LEU A 1 100 ? -1.935 17.920 -10.191 1.00 94.00 100 LEU A O 1
ATOM 852 N N . ASP A 1 101 ? -1.977 16.685 -12.080 1.00 96.19 101 ASP A N 1
ATOM 853 C CA . ASP A 1 101 ? -3.395 16.896 -12.332 1.00 96.19 101 ASP A CA 1
ATOM 854 C C . ASP A 1 101 ? -4.269 16.056 -11.376 1.00 96.19 101 ASP A C 1
ATOM 856 O O . ASP A 1 101 ? -3.792 15.234 -10.587 1.00 96.19 101 ASP A O 1
ATOM 860 N N . ASN A 1 102 ? -5.584 16.278 -11.412 1.00 95.50 102 ASN A N 1
ATOM 861 C CA . ASN A 1 102 ? -6.511 15.592 -10.509 1.00 95.50 102 ASN A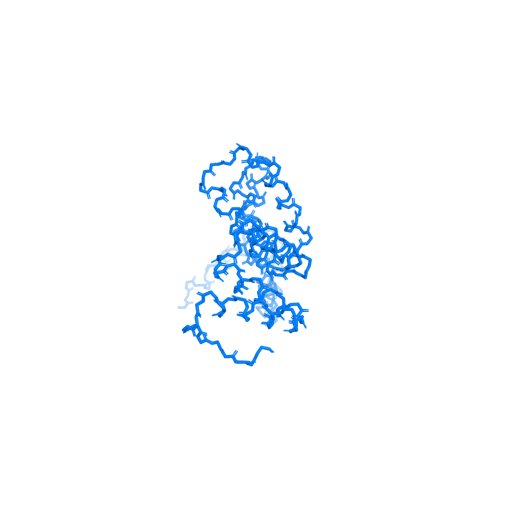 CA 1
ATOM 862 C C . ASN A 1 102 ? -6.561 14.074 -10.741 1.00 95.50 102 ASN A C 1
ATOM 864 O O . ASN A 1 102 ? -6.722 13.317 -9.785 1.00 95.50 102 ASN A O 1
ATOM 868 N N . GLN A 1 103 ? -6.411 13.619 -11.987 1.00 96.44 103 GLN A N 1
ATOM 869 C CA . GLN A 1 103 ? -6.422 12.197 -12.315 1.00 96.44 103 GLN A CA 1
ATOM 870 C C . GLN A 1 103 ? -5.152 11.516 -11.791 1.00 96.44 103 GLN A C 1
ATOM 872 O O . GLN A 1 103 ? -5.219 10.425 -11.227 1.00 96.44 103 GLN A O 1
ATOM 877 N N . GLN A 1 104 ? -4.000 12.162 -11.942 1.00 96.69 104 GLN A N 1
ATOM 878 C CA . GLN A 1 104 ? -2.719 11.691 -11.429 1.00 96.69 104 GLN A CA 1
ATOM 879 C C . GLN A 1 104 ? -2.697 11.675 -9.901 1.00 96.69 104 GLN A C 1
ATOM 881 O O . GLN A 1 104 ? -2.220 10.706 -9.317 1.00 96.69 104 GLN A O 1
ATOM 886 N N . LYS A 1 105 ? -3.266 12.695 -9.246 1.00 96.19 105 LYS A N 1
ATOM 887 C CA . LYS A 1 105 ? -3.421 12.724 -7.781 1.00 96.19 105 LYS A CA 1
ATOM 888 C C . LYS A 1 105 ? -4.244 11.553 -7.269 1.00 96.19 105 LYS A C 1
ATOM 890 O O . LYS A 1 105 ? -3.866 10.940 -6.276 1.00 96.19 105 LYS A O 1
ATOM 895 N N . GLU A 1 106 ? -5.341 11.223 -7.945 1.00 95.50 106 GLU A N 1
ATOM 896 C CA . GLU A 1 106 ? -6.177 10.092 -7.544 1.00 95.50 106 GLU A CA 1
ATOM 897 C C . GLU A 1 106 ? -5.452 8.754 -7.748 1.00 95.50 106 GLU A C 1
ATOM 899 O O . GLU A 1 106 ? -5.455 7.919 -6.846 1.00 95.50 106 GLU A O 1
ATOM 904 N N . LYS A 1 107 ? -4.740 8.575 -8.871 1.00 96.38 107 LYS A N 1
ATOM 905 C CA . LYS A 1 107 ? -3.887 7.392 -9.089 1.00 96.38 107 LYS A CA 1
ATOM 906 C C . LYS A 1 107 ? -2.803 7.263 -8.020 1.00 96.38 107 LYS A C 1
ATOM 908 O O . LYS A 1 107 ? -2.620 6.179 -7.474 1.00 96.38 107 LYS A O 1
ATOM 913 N N . LEU A 1 108 ? -2.110 8.359 -7.703 1.00 96.94 108 LEU A N 1
ATOM 914 C CA . LEU A 1 108 ? -1.093 8.381 -6.654 1.00 96.94 10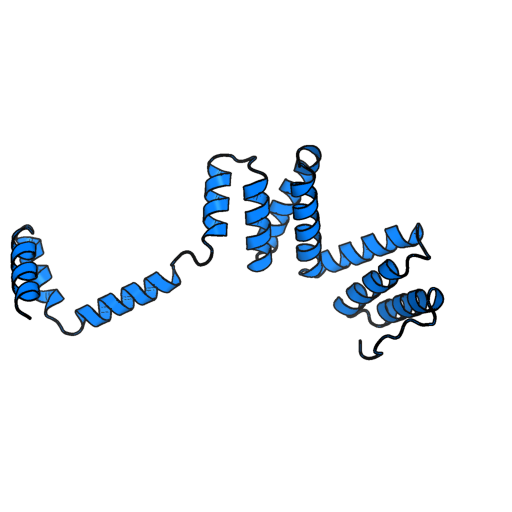8 LEU A CA 1
ATOM 915 C C . LEU A 1 108 ? -1.705 7.994 -5.310 1.00 96.94 108 LEU A C 1
ATOM 917 O O . LEU A 1 108 ? -1.185 7.114 -4.643 1.00 96.94 108 LEU A O 1
ATOM 921 N N . LYS A 1 109 ? -2.848 8.579 -4.942 1.00 95.12 109 LYS A N 1
ATOM 922 C CA . LYS A 1 109 ? -3.547 8.259 -3.693 1.00 95.12 109 LYS A CA 1
ATOM 923 C C . LYS A 1 109 ? -3.900 6.773 -3.595 1.00 95.12 109 LYS A C 1
ATOM 925 O O . LYS A 1 109 ? -3.692 6.175 -2.542 1.00 95.12 109 LYS A O 1
ATOM 930 N N . GLN A 1 110 ? -4.414 6.179 -4.671 1.00 94.94 110 GLN A N 1
ATOM 931 C CA . GLN A 1 110 ? -4.729 4.749 -4.722 1.00 94.94 110 GLN A CA 1
ATOM 932 C C . GLN A 1 110 ? -3.471 3.894 -4.547 1.00 94.94 110 GLN A C 1
ATOM 934 O O . GLN A 1 110 ? -3.456 3.000 -3.701 1.00 94.94 110 GLN A O 1
ATOM 939 N N . ALA A 1 111 ? -2.396 4.223 -5.267 1.00 95.94 111 ALA A N 1
ATOM 940 C CA . ALA A 1 111 ? -1.118 3.529 -5.152 1.00 95.94 111 ALA A CA 1
ATOM 941 C C . ALA A 1 111 ? -0.501 3.671 -3.749 1.00 95.94 111 ALA A C 1
ATOM 943 O O . ALA A 1 111 ? -0.016 2.691 -3.193 1.00 95.94 111 ALA A O 1
ATOM 944 N N . THR A 1 112 ? -0.575 4.854 -3.130 1.00 95.62 112 THR A N 1
ATOM 945 C CA . THR A 1 112 ? -0.108 5.091 -1.756 1.00 95.62 112 THR A CA 1
ATOM 946 C C . THR A 1 112 ? -0.885 4.250 -0.749 1.00 95.62 112 THR A C 1
ATOM 948 O O . THR A 1 112 ? -0.284 3.688 0.164 1.00 95.62 112 THR A O 1
ATOM 951 N N . VAL A 1 113 ? -2.211 4.131 -0.897 1.00 94.69 113 VAL A N 1
ATOM 952 C CA . VAL A 1 113 ? -3.005 3.231 -0.048 1.00 94.69 113 VAL A CA 1
ATOM 953 C C . VAL A 1 113 ? -2.546 1.792 -0.257 1.00 94.69 113 VAL A C 1
ATOM 955 O O . VAL A 1 113 ? -2.154 1.163 0.717 1.00 94.69 113 VAL A O 1
ATOM 958 N N . GLN A 1 114 ? -2.488 1.300 -1.496 1.00 95.06 114 GLN A N 1
ATOM 959 C CA . GLN A 1 114 ? -2.073 -0.075 -1.793 1.00 95.06 114 GLN A CA 1
ATOM 960 C C . GLN A 1 114 ? -0.671 -0.400 -1.252 1.00 95.06 114 GLN A C 1
ATOM 962 O O . GLN A 1 114 ? -0.474 -1.440 -0.619 1.00 95.06 114 GLN A O 1
ATOM 967 N N . TYR A 1 115 ? 0.297 0.500 -1.449 1.00 96.31 115 TYR A N 1
ATOM 968 C CA . TYR A 1 115 ? 1.644 0.386 -0.885 1.00 96.31 115 TYR A CA 1
ATOM 969 C C . TYR A 1 115 ? 1.593 0.280 0.640 1.00 96.31 115 TYR A C 1
ATOM 971 O O . TYR A 1 115 ? 2.183 -0.627 1.234 1.00 96.31 115 TYR A O 1
ATOM 979 N N . ASN A 1 116 ? 0.840 1.178 1.281 1.00 96.44 116 ASN A N 1
ATOM 980 C CA . ASN A 1 116 ? 0.753 1.201 2.728 1.00 96.44 116 ASN A CA 1
ATOM 981 C C . ASN A 1 116 ? 0.057 -0.047 3.288 1.00 96.44 116 ASN A C 1
ATOM 983 O O . ASN A 1 116 ? 0.479 -0.592 4.302 1.00 96.44 116 ASN A O 1
ATOM 987 N N . GLU A 1 117 ? -0.976 -0.546 2.615 1.00 94.31 117 GLU A N 1
ATOM 988 C CA . GLU A 1 117 ? -1.639 -1.788 2.998 1.00 94.31 117 GLU A CA 1
ATOM 989 C C . GLU A 1 117 ? -0.725 -3.010 2.857 1.00 94.31 117 GLU A C 1
ATOM 991 O O . GLU A 1 117 ? -0.937 -4.006 3.547 1.00 94.31 117 GLU A O 1
ATOM 996 N N . SER A 1 118 ? 0.267 -2.960 1.971 1.00 93.38 118 SER A N 1
ATOM 997 C CA . SER A 1 118 ? 1.123 -4.106 1.650 1.00 93.38 118 SER A CA 1
ATOM 998 C C . SER A 1 118 ? 2.331 -4.248 2.577 1.00 93.38 118 SER A C 1
ATOM 1000 O O . SER A 1 118 ? 2.936 -5.318 2.645 1.00 93.38 118 SER A O 1
ATOM 1002 N N . THR A 1 119 ? 2.679 -3.198 3.324 1.00 94.56 119 THR A N 1
ATOM 1003 C CA . THR A 1 119 ? 3.846 -3.184 4.212 1.00 94.56 119 THR A CA 1
ATOM 1004 C C . THR A 1 119 ? 3.440 -2.991 5.671 1.00 94.56 119 THR A C 1
ATOM 1006 O O . THR A 1 119 ? 2.439 -2.349 5.993 1.00 94.56 119 THR A O 1
ATOM 1009 N N . LYS A 1 120 ? 4.237 -3.539 6.596 1.00 95.00 120 LYS A N 1
ATOM 1010 C CA . LYS A 1 120 ? 3.994 -3.378 8.038 1.00 95.00 120 LYS A CA 1
ATOM 1011 C C . LYS A 1 120 ? 4.068 -1.907 8.459 1.00 95.00 120 LYS A C 1
ATOM 1013 O O . LYS A 1 120 ? 3.194 -1.431 9.177 1.00 95.00 120 LYS A O 1
ATOM 1018 N N . GLU A 1 121 ? 5.102 -1.204 8.006 1.00 94.25 121 GLU A N 1
ATOM 1019 C CA . GLU A 1 121 ? 5.305 0.223 8.279 1.00 94.25 121 GLU A CA 1
ATOM 1020 C C . GLU A 1 121 ? 4.199 1.079 7.652 1.00 94.25 121 GLU A C 1
ATOM 1022 O O . GLU A 1 121 ? 3.623 1.943 8.310 1.00 94.25 121 GLU A O 1
ATOM 1027 N N . GLY A 1 122 ? 3.807 0.768 6.418 1.00 94.56 122 GLY A N 1
ATOM 1028 C CA . GLY A 1 122 ? 2.675 1.404 5.763 1.00 94.56 122 GLY A CA 1
ATOM 1029 C C . GLY A 1 122 ? 1.362 1.249 6.532 1.00 94.56 122 GLY A C 1
ATOM 1030 O O . GLY A 1 122 ? 0.631 2.223 6.719 1.00 94.56 122 GLY A O 1
ATOM 1031 N N . CYS A 1 123 ? 1.083 0.057 7.066 1.00 96.56 123 CYS A N 1
ATOM 1032 C CA . CYS A 1 123 ? -0.096 -0.175 7.898 1.00 96.56 123 CYS A CA 1
ATOM 1033 C C . CYS A 1 123 ? -0.046 0.645 9.195 1.00 96.56 123 CYS A C 1
ATOM 1035 O O . CYS A 1 123 ? -1.069 1.182 9.618 1.00 96.56 123 CYS A O 1
ATOM 1037 N N . GLN A 1 124 ? 1.134 0.809 9.804 1.00 97.38 124 GLN A N 1
ATOM 1038 C CA . GLN A 1 124 ? 1.306 1.697 10.961 1.00 97.38 124 GLN A CA 1
ATOM 1039 C C . GLN A 1 124 ? 1.024 3.162 10.592 1.00 97.38 124 GLN A C 1
ATOM 1041 O O . GLN A 1 124 ? 0.346 3.866 11.345 1.00 97.38 124 GLN A O 1
ATOM 1046 N N . ASN A 1 125 ? 1.468 3.607 9.414 1.00 95.56 125 ASN A N 1
ATOM 1047 C CA . ASN A 1 125 ? 1.170 4.945 8.902 1.00 95.56 125 ASN A CA 1
ATOM 1048 C C . ASN A 1 125 ? -0.337 5.144 8.664 1.00 95.56 125 ASN A C 1
ATOM 1050 O O . ASN A 1 125 ? -0.883 6.181 9.045 1.00 95.56 125 ASN A O 1
ATOM 1054 N N . LEU A 1 126 ? -1.038 4.147 8.111 1.00 97.25 126 LEU A N 1
ATOM 1055 C CA . LEU A 1 126 ? -2.498 4.185 7.941 1.00 97.25 126 LEU A CA 1
ATOM 1056 C C . LEU A 1 126 ? -3.229 4.284 9.283 1.00 97.25 126 LEU A C 1
ATOM 1058 O O . LEU A 1 126 ? -4.123 5.118 9.418 1.00 97.25 126 LEU A O 1
ATOM 1062 N N . ILE A 1 127 ? -2.826 3.498 10.285 1.00 98.19 127 ILE A N 1
ATOM 1063 C CA . ILE A 1 127 ? -3.378 3.569 11.648 1.00 98.19 127 ILE A CA 1
ATOM 1064 C C . ILE A 1 127 ? -3.225 4.980 12.214 1.00 98.19 127 ILE A C 1
ATOM 1066 O O . ILE A 1 127 ? -4.209 5.568 12.663 1.00 98.19 127 ILE A O 1
ATOM 1070 N N . LYS A 1 128 ? -2.018 5.552 12.144 1.00 97.94 128 LYS A N 1
ATOM 1071 C CA . LYS A 1 128 ? -1.743 6.906 12.640 1.00 97.94 128 LYS A CA 1
ATOM 1072 C C . LYS A 1 128 ? -2.606 7.953 11.934 1.00 97.94 128 LYS A C 1
ATOM 1074 O O . LYS A 1 128 ? -3.213 8.797 12.590 1.00 97.94 128 LYS A O 1
ATOM 1079 N N . ASN A 1 129 ? -2.707 7.875 10.607 1.00 96.75 129 ASN A N 1
ATOM 1080 C CA . ASN A 1 129 ? -3.519 8.800 9.820 1.00 96.75 129 ASN A CA 1
ATOM 1081 C C . ASN A 1 129 ? -5.006 8.715 10.196 1.00 96.75 129 ASN A C 1
ATOM 1083 O O . ASN A 1 129 ? -5.653 9.750 10.369 1.00 96.75 129 ASN A O 1
ATOM 1087 N N . TRP A 1 130 ? -5.542 7.503 10.377 1.00 98.06 130 TRP A N 1
ATOM 1088 C CA . TRP A 1 130 ? -6.922 7.311 10.825 1.00 98.06 130 TRP A CA 1
ATOM 1089 C C . TRP A 1 130 ? -7.155 7.826 12.241 1.00 98.06 130 TRP A C 1
ATOM 1091 O O . TRP A 1 130 ? -8.155 8.500 12.466 1.00 98.06 130 TRP A O 1
ATOM 1101 N N . GLN A 1 131 ? -6.232 7.586 13.173 1.00 98.31 131 GLN A N 1
ATOM 1102 C CA . GLN A 1 131 ? -6.314 8.128 14.532 1.00 98.31 131 GLN A CA 1
ATOM 1103 C C . GLN A 1 131 ? -6.386 9.659 14.514 1.00 98.31 131 GLN A C 1
ATOM 1105 O O . GLN A 1 131 ? -7.341 10.229 15.036 1.00 98.31 131 GLN A O 1
ATOM 1110 N N . THR A 1 132 ? -5.460 10.329 13.820 1.00 98.31 132 THR A N 1
ATOM 1111 C CA . THR A 1 132 ? -5.465 11.797 13.690 1.00 98.31 132 THR A CA 1
ATOM 1112 C C . THR A 1 132 ? -6.731 12.322 13.004 1.00 98.31 132 THR A C 1
ATOM 1114 O O . THR A 1 132 ? -7.249 13.383 13.360 1.00 98.31 132 THR A O 1
ATOM 1117 N N . PHE A 1 133 ? -7.261 11.603 12.011 1.00 98.00 133 PHE A N 1
ATOM 1118 C CA . PHE A 1 133 ? -8.519 11.976 11.367 1.00 98.00 133 PHE A CA 1
ATOM 1119 C C . PHE A 1 133 ? -9.712 11.855 12.329 1.00 98.00 133 PHE A C 1
ATOM 1121 O O . PHE A 1 133 ? -10.554 12.756 12.385 1.00 98.00 133 PHE A O 1
ATOM 1128 N N . LEU A 1 134 ? -9.779 10.765 13.094 1.00 98.50 134 LEU A N 1
ATOM 1129 C CA . LEU A 1 134 ? -10.864 10.456 14.026 1.00 98.50 134 LEU A CA 1
ATOM 1130 C C . LEU A 1 134 ? -10.846 11.329 15.282 1.00 98.50 134 LEU A C 1
ATOM 1132 O O . LEU A 1 134 ? -11.911 11.595 15.826 1.00 98.50 134 LEU A O 1
ATOM 1136 N N . GLU A 1 135 ? -9.693 11.856 15.699 1.00 98.12 135 GLU A N 1
ATOM 1137 C CA . GLU A 1 135 ? -9.617 12.892 16.744 1.00 98.12 135 GLU A CA 1
ATOM 1138 C C . GLU A 1 135 ? -10.488 14.108 16.402 1.00 98.12 135 GLU A C 1
ATOM 1140 O O . GLU A 1 135 ? -11.160 14.673 17.262 1.00 98.12 135 GLU A O 1
ATOM 1145 N N . LYS A 1 136 ? -10.507 14.493 15.122 1.00 98.06 136 LYS A N 1
ATOM 1146 C CA . LYS A 1 136 ? -11.304 15.621 14.619 1.00 98.06 136 LYS A CA 1
ATOM 1147 C C . LYS A 1 136 ? -12.710 15.202 14.196 1.00 98.06 136 LYS A C 1
ATOM 1149 O O . LYS A 1 136 ? -13.612 16.032 14.163 1.00 98.06 136 LYS A O 1
ATOM 1154 N N . ASN A 1 137 ? -12.893 13.924 13.870 1.00 97.88 137 ASN A N 1
ATOM 1155 C CA . ASN A 1 137 ? -14.135 13.362 13.344 1.00 97.88 137 ASN A CA 1
ATOM 1156 C C . ASN A 1 137 ? -14.558 12.109 14.136 1.00 97.88 137 ASN A C 1
ATOM 1158 O O . ASN A 1 137 ? -14.687 11.027 13.555 1.00 97.88 137 ASN A O 1
ATOM 1162 N N . PRO A 1 138 ? -14.812 12.220 15.453 1.00 97.62 138 PRO A N 1
ATOM 1163 C CA . PRO A 1 138 ? -14.979 11.057 16.330 1.00 97.62 138 PRO A CA 1
ATOM 1164 C C . PRO A 1 138 ? -16.244 10.241 16.049 1.00 97.62 138 PRO A C 1
ATOM 1166 O O . PRO A 1 138 ? -16.345 9.105 16.500 1.00 97.62 138 PRO A O 1
ATOM 1169 N N . ASN A 1 139 ? -17.192 10.788 15.286 1.00 97.12 139 ASN A N 1
ATOM 1170 C CA . ASN A 1 139 ? -18.432 10.111 14.902 1.00 97.12 139 ASN A CA 1
ATOM 1171 C C . ASN A 1 139 ? -18.371 9.522 13.479 1.00 97.12 139 ASN A C 1
ATOM 1173 O O . ASN A 1 139 ? -19.382 9.056 12.955 1.00 97.12 139 ASN A O 1
ATOM 1177 N N . TYR A 1 140 ? -17.204 9.536 12.825 1.00 97.38 140 TYR A N 1
ATOM 1178 C CA . TYR A 1 140 ? -17.047 8.976 11.485 1.00 97.38 140 TYR A CA 1
ATOM 1179 C C . TYR A 1 140 ? -16.876 7.451 11.538 1.00 97.38 140 TYR A C 1
ATOM 1181 O O . TYR A 1 140 ? -15.765 6.925 11.570 1.00 97.38 140 TYR A O 1
ATOM 1189 N N . LYS A 1 141 ? -18.008 6.735 11.531 1.00 96.12 141 LYS A N 1
ATOM 1190 C CA . LYS A 1 141 ? -18.098 5.265 11.630 1.00 96.12 141 LYS A CA 1
ATOM 1191 C C . LYS A 1 141 ? -17.112 4.513 10.730 1.00 96.12 141 LYS A C 1
ATOM 1193 O O . LYS A 1 141 ? -16.415 3.619 11.196 1.00 96.12 141 LYS A O 1
ATOM 1198 N N . ILE A 1 142 ? -17.047 4.877 9.446 1.00 95.62 142 ILE A N 1
ATOM 1199 C CA . ILE A 1 142 ? -16.187 4.197 8.461 1.00 95.62 142 ILE A CA 1
ATOM 1200 C C . ILE A 1 142 ? -14.710 4.306 8.855 1.00 95.62 142 ILE A C 1
ATOM 1202 O O . ILE A 1 142 ? -13.960 3.357 8.661 1.00 95.62 142 ILE A O 1
ATOM 1206 N N . GLY A 1 143 ? -14.297 5.423 9.456 1.00 96.75 143 GLY A N 1
ATOM 1207 C CA . GLY A 1 143 ? -12.922 5.586 9.918 1.00 96.75 143 GLY A CA 1
ATOM 1208 C C . GLY A 1 143 ? -12.583 4.661 11.082 1.00 96.75 143 GLY A C 1
ATOM 1209 O O . GLY A 1 143 ? -11.499 4.090 11.091 1.00 96.75 143 GLY A O 1
ATOM 1210 N N . TRP A 1 144 ? -13.508 4.451 12.025 1.00 97.94 144 TRP A N 1
ATOM 1211 C CA . TRP A 1 144 ? -13.315 3.485 13.114 1.00 97.94 144 TRP A CA 1
ATOM 1212 C C . TRP A 1 144 ? -13.211 2.047 12.601 1.00 97.94 144 TRP A C 1
ATOM 1214 O O . TRP A 1 144 ? -12.356 1.296 13.062 1.00 97.94 144 TRP A O 1
ATOM 1224 N N . LEU A 1 145 ? -14.015 1.686 11.596 1.00 96.38 145 LEU A N 1
ATOM 1225 C CA . LEU A 1 145 ? -13.911 0.387 10.926 1.00 96.38 145 LEU A CA 1
ATOM 1226 C C . LEU A 1 145 ? -12.585 0.224 10.174 1.00 96.38 145 LEU A C 1
ATOM 1228 O O . LEU A 1 145 ? -11.947 -0.821 10.272 1.00 96.38 145 LEU A O 1
ATOM 1232 N N . ALA A 1 146 ? -12.140 1.258 9.459 1.00 96.31 146 ALA A N 1
ATOM 1233 C CA . ALA A 1 146 ? -10.850 1.242 8.779 1.00 96.31 146 ALA A CA 1
ATOM 1234 C C . ALA A 1 146 ? -9.691 1.109 9.781 1.00 96.31 146 ALA A C 1
ATOM 1236 O O . ALA A 1 146 ? -8.790 0.298 9.580 1.00 96.31 146 ALA A O 1
ATOM 1237 N N . LEU A 1 147 ? -9.737 1.854 10.890 1.00 98.00 147 LEU A N 1
ATOM 1238 C CA . LEU A 1 147 ? -8.754 1.758 11.966 1.00 98.00 147 LEU A CA 1
ATOM 1239 C C . LEU A 1 147 ? -8.700 0.337 12.548 1.00 98.00 147 LEU A C 1
ATOM 1241 O O . LEU A 1 147 ? -7.608 -0.218 12.674 1.00 98.00 147 LEU A O 1
ATOM 1245 N N . ALA A 1 148 ? -9.862 -0.261 12.832 1.00 97.12 148 ALA A N 1
ATOM 1246 C CA . ALA A 1 148 ? -9.957 -1.631 13.324 1.00 97.12 148 ALA A CA 1
ATOM 1247 C C . ALA A 1 148 ? -9.331 -2.643 12.357 1.00 97.12 148 ALA A C 1
ATOM 1249 O O . ALA A 1 148 ? -8.525 -3.475 12.772 1.00 97.12 148 ALA A O 1
ATOM 1250 N N . TYR A 1 149 ? -9.653 -2.536 11.065 1.00 95.50 149 TYR A N 1
ATOM 1251 C CA . TYR A 1 149 ? -9.108 -3.407 10.026 1.00 95.50 149 TYR A CA 1
ATOM 1252 C C . TYR A 1 149 ? -7.572 -3.386 10.011 1.00 95.50 149 TYR A C 1
ATOM 1254 O O . TYR A 1 149 ? -6.941 -4.443 10.038 1.00 95.50 149 TYR A O 1
ATOM 1262 N N . TYR A 1 150 ? -6.951 -2.202 10.039 1.00 97.25 150 TYR A N 1
ATOM 1263 C CA . TYR A 1 150 ? -5.488 -2.110 10.029 1.00 97.25 150 TYR A CA 1
ATOM 1264 C C . TYR A 1 150 ? -4.845 -2.572 11.342 1.00 97.25 150 TYR A C 1
ATOM 1266 O O . TYR A 1 150 ? -3.781 -3.191 11.309 1.00 97.25 150 TYR A O 1
ATOM 1274 N N . GLN A 1 151 ? -5.481 -2.322 12.491 1.00 97.12 151 GLN A N 1
ATOM 1275 C CA . GLN A 1 151 ? -5.024 -2.837 13.788 1.00 97.12 151 GLN A CA 1
ATOM 1276 C C . GLN A 1 151 ? -5.026 -4.371 13.807 1.00 97.12 151 GLN A C 1
ATOM 1278 O O . GLN A 1 151 ? -4.011 -4.980 14.148 1.00 97.12 151 GLN A O 1
ATOM 1283 N N . ALA A 1 152 ? -6.114 -4.994 13.343 1.00 95.31 152 ALA A N 1
ATOM 1284 C CA . ALA A 1 152 ? -6.225 -6.445 13.221 1.00 95.31 152 ALA A CA 1
ATOM 1285 C C . ALA A 1 152 ? -5.195 -7.012 12.233 1.00 95.31 152 ALA A C 1
ATOM 1287 O O . ALA A 1 152 ? -4.534 -8.004 12.534 1.00 95.31 152 ALA A O 1
ATOM 1288 N N . LYS A 1 153 ? -4.976 -6.339 11.093 1.00 94.44 153 LYS A N 1
ATOM 1289 C CA . LYS A 1 153 ? -3.957 -6.717 10.099 1.00 94.44 153 LYS A CA 1
ATOM 1290 C C . LYS A 1 153 ? -2.535 -6.744 10.674 1.00 94.44 153 LYS A C 1
ATOM 1292 O O . LYS A 1 153 ? -1.719 -7.555 10.243 1.00 94.44 153 LYS A O 1
ATOM 1297 N N . LEU A 1 154 ? -2.237 -5.892 11.658 1.00 95.56 154 LEU A N 1
ATOM 1298 C CA . LEU A 1 154 ? -0.968 -5.903 12.396 1.00 95.56 154 LEU A CA 1
ATOM 1299 C C . LEU A 1 154 ? -0.947 -6.860 13.600 1.00 95.56 154 LEU A C 1
ATOM 1301 O O . LEU A 1 154 ? 0.090 -6.983 14.253 1.00 95.56 154 LEU A O 1
ATOM 1305 N N . GLY A 1 155 ? -2.058 -7.542 13.883 1.00 95.00 155 GLY A N 1
ATOM 1306 C CA . GLY A 1 155 ? -2.209 -8.479 14.995 1.00 95.00 155 GLY A CA 1
ATOM 1307 C C . GLY A 1 155 ? -2.624 -7.842 16.325 1.00 95.00 155 GLY A C 1
ATOM 1308 O O . GLY A 1 155 ? -2.676 -8.546 17.332 1.00 95.00 155 GLY A O 1
ATOM 1309 N N . ASP A 1 156 ? -2.940 -6.543 16.362 1.00 96.31 156 ASP A N 1
ATOM 1310 C CA . ASP A 1 156 ? -3.419 -5.858 17.570 1.00 96.31 156 ASP A CA 1
ATOM 1311 C C . ASP A 1 156 ? -4.938 -6.029 17.725 1.00 96.31 156 ASP A C 1
ATOM 1313 O O . ASP A 1 156 ? -5.739 -5.126 17.460 1.00 96.31 156 ASP A O 1
ATOM 1317 N N . LYS A 1 157 ? -5.335 -7.241 18.125 1.00 94.75 157 LYS A N 1
ATOM 1318 C CA . LYS A 1 157 ? -6.744 -7.634 18.275 1.00 94.75 157 LYS A CA 1
ATOM 1319 C C . LYS A 1 157 ? -7.485 -6.789 19.311 1.00 94.75 157 LYS A C 1
ATOM 1321 O O . LYS A 1 157 ? -8.637 -6.421 19.097 1.00 94.75 157 LYS A O 1
ATOM 1326 N N . GLU A 1 158 ? -6.820 -6.440 20.410 1.00 96.00 158 GLU A N 1
ATOM 1327 C CA . GLU A 1 158 ? -7.417 -5.644 21.485 1.00 96.00 158 GLU A CA 1
ATOM 1328 C C . GLU A 1 158 ? -7.714 -4.211 21.032 1.00 96.00 158 GLU A C 1
ATOM 1330 O O . GLU A 1 158 ? -8.794 -3.680 21.304 1.00 96.00 158 GLU A O 1
ATOM 1335 N N . ALA A 1 159 ? -6.787 -3.570 20.312 1.00 96.75 159 ALA A N 1
ATOM 1336 C CA . ALA A 1 159 ? -7.046 -2.247 19.758 1.00 96.75 159 ALA A CA 1
ATOM 1337 C C . ALA A 1 159 ? -8.123 -2.290 18.665 1.00 96.75 159 ALA A C 1
ATOM 1339 O O . ALA A 1 159 ? -9.007 -1.430 18.658 1.00 96.75 159 ALA A O 1
ATOM 1340 N N . ALA A 1 160 ? -8.097 -3.311 17.801 1.00 97.12 160 ALA A N 1
ATOM 1341 C CA . ALA A 1 160 ? -9.109 -3.503 16.765 1.00 97.12 160 ALA A CA 1
ATOM 1342 C C . ALA A 1 160 ? -10.517 -3.634 17.360 1.00 97.12 160 ALA A C 1
ATOM 1344 O O . ALA A 1 160 ? -11.436 -2.932 16.932 1.00 97.12 160 ALA A O 1
ATOM 1345 N N . LYS A 1 161 ? -10.671 -4.456 18.407 1.00 95.88 161 LYS A N 1
ATOM 1346 C CA . LYS A 1 161 ? -11.937 -4.635 19.126 1.00 95.88 161 LYS A CA 1
ATOM 1347 C C . LYS A 1 161 ? -12.474 -3.316 19.679 1.00 95.88 161 LYS A C 1
ATOM 1349 O O . LYS A 1 161 ? -13.632 -2.988 19.442 1.00 95.88 161 LYS A O 1
ATOM 1354 N N . LYS A 1 162 ? -11.631 -2.506 20.326 1.00 96.56 162 LYS A N 1
ATOM 1355 C CA . LYS A 1 162 ? -12.032 -1.178 20.833 1.00 96.56 162 LYS A CA 1
ATOM 1356 C C . LYS A 1 162 ? -12.505 -0.244 19.718 1.00 96.56 162 LYS A C 1
ATOM 1358 O O . LYS A 1 162 ? -13.466 0.503 19.897 1.00 96.56 162 LYS A O 1
ATOM 1363 N N . SER A 1 163 ? -11.843 -0.276 18.564 1.00 97.44 163 SER A N 1
ATOM 1364 C CA . SER A 1 163 ? -12.252 0.510 17.395 1.00 97.44 163 SER A CA 1
ATOM 1365 C C . SER A 1 163 ? -13.604 0.039 16.835 1.00 97.44 163 SER A C 1
ATOM 1367 O O . SER A 1 163 ? -14.437 0.874 16.480 1.00 97.44 163 SER A O 1
ATOM 1369 N N . ILE A 1 164 ? -13.872 -1.273 16.823 1.00 95.81 164 ILE A N 1
ATOM 1370 C CA . ILE A 1 164 ? -15.175 -1.844 16.433 1.00 95.81 164 ILE A CA 1
ATOM 1371 C C . ILE A 1 164 ? -16.269 -1.442 17.420 1.00 95.81 164 ILE A C 1
ATOM 1373 O O . ILE A 1 164 ? -17.305 -0.933 16.995 1.00 95.81 164 ILE A O 1
ATOM 1377 N N . GLU A 1 165 ? -16.030 -1.585 18.725 1.00 95.25 165 GLU A N 1
ATOM 1378 C CA . GLU A 1 165 ? -16.961 -1.149 19.775 1.00 95.25 165 GLU A CA 1
ATOM 1379 C C . GLU A 1 165 ? -17.306 0.337 19.609 1.00 95.25 165 GLU A C 1
ATOM 1381 O O . GLU A 1 165 ? -18.465 0.748 19.720 1.00 95.25 165 GLU A O 1
ATOM 1386 N N . LYS A 1 166 ? -16.313 1.163 19.252 1.00 96.81 166 LYS A N 1
ATOM 1387 C CA . LYS A 1 166 ? -16.547 2.576 18.959 1.00 96.81 166 LYS A CA 1
ATOM 1388 C C . LYS A 1 166 ? -17.427 2.771 17.721 1.00 96.81 166 LYS A C 1
ATOM 1390 O O . LYS A 1 166 ? -18.344 3.591 17.776 1.00 96.81 166 LYS A O 1
ATOM 1395 N N . ALA A 1 167 ? -17.212 2.016 16.645 1.00 96.81 167 ALA A N 1
ATOM 1396 C CA . ALA A 1 167 ? -18.074 2.043 15.463 1.00 96.81 167 ALA A CA 1
ATOM 1397 C C . ALA A 1 167 ? -19.522 1.606 15.777 1.00 96.81 167 ALA A C 1
ATOM 1399 O O . ALA A 1 167 ? -20.460 2.280 15.351 1.00 96.81 167 ALA A O 1
ATOM 1400 N N . GLN A 1 168 ? -19.710 0.552 16.577 1.00 95.12 168 GLN A N 1
ATOM 1401 C CA . GLN A 1 168 ? -21.020 0.066 17.036 1.00 95.12 168 GLN A CA 1
ATOM 1402 C C . GLN A 1 168 ? -21.730 1.066 17.955 1.00 95.12 168 GLN A C 1
ATOM 1404 O O . GLN A 1 168 ? -22.943 1.226 17.880 1.00 95.12 168 GLN A O 1
ATOM 1409 N N . SER A 1 169 ? -20.989 1.804 18.788 1.00 95.75 169 SER A N 1
ATOM 1410 C CA . SER A 1 169 ? -21.575 2.871 19.612 1.00 95.75 169 SER A CA 1
ATOM 1411 C C . SER A 1 169 ? -22.179 4.011 18.779 1.00 95.75 169 SER A C 1
ATOM 1413 O O . SER A 1 169 ? -23.078 4.706 19.247 1.00 95.75 169 SER A O 1
ATOM 1415 N N . ILE A 1 170 ? -21.683 4.208 17.551 1.00 96.62 170 ILE A N 1
ATOM 1416 C CA . ILE A 1 170 ? -22.193 5.205 16.601 1.00 96.62 170 ILE A CA 1
ATOM 1417 C C . ILE A 1 170 ? -23.375 4.626 15.810 1.00 96.62 170 ILE A C 1
ATOM 1419 O O . ILE A 1 170 ? -24.321 5.349 15.505 1.00 96.62 170 ILE A O 1
ATOM 1423 N N . ASP A 1 171 ? -23.319 3.336 15.478 1.00 93.94 171 ASP A N 1
ATOM 1424 C CA . ASP A 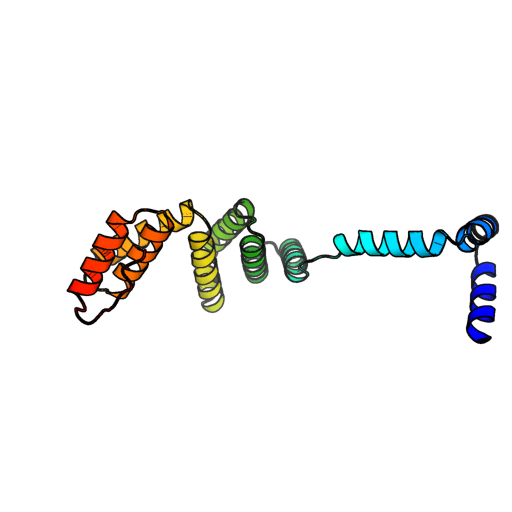1 171 ? -24.341 2.616 14.719 1.00 93.94 171 ASP A CA 1
ATOM 1425 C C . ASP A 1 171 ? -24.616 1.241 15.354 1.00 93.94 171 ASP A C 1
ATOM 1427 O O . ASP A 1 171 ? -23.963 0.257 15.000 1.00 93.94 171 ASP A O 1
ATOM 1431 N N . PRO A 1 172 ? -25.577 1.150 16.293 1.00 87.62 172 PRO A N 1
ATOM 1432 C CA . PRO A 1 172 ? -25.874 -0.094 17.009 1.00 87.62 172 PRO A CA 1
ATOM 1433 C C . PRO A 1 172 ? -26.395 -1.234 16.123 1.00 87.62 172 PRO A C 1
ATOM 1435 O O . PRO A 1 172 ? -26.436 -2.377 16.568 1.00 87.62 172 PRO A O 1
ATOM 1438 N N . GLY A 1 173 ? -26.810 -0.940 14.883 1.00 87.50 173 GLY A N 1
ATOM 1439 C CA . GLY A 1 173 ? -27.226 -1.946 13.901 1.00 87.50 173 GLY A CA 1
ATOM 1440 C C . GLY A 1 173 ? -26.061 -2.578 13.134 1.00 87.50 173 GLY A C 1
ATOM 1441 O O . GLY A 1 173 ? -26.284 -3.445 12.289 1.00 87.50 173 GLY A O 1
ATOM 1442 N N . LEU A 1 174 ? -24.827 -2.142 13.395 1.00 85.31 174 LEU A N 1
ATOM 1443 C CA . LEU A 1 174 ? -23.625 -2.643 12.746 1.00 85.31 174 LEU A CA 1
ATOM 1444 C C . LEU A 1 174 ? -23.301 -4.068 13.227 1.00 85.31 174 LEU A C 1
ATOM 1446 O O . LEU A 1 174 ? -22.716 -4.252 14.296 1.00 85.31 174 LEU A O 1
ATOM 1450 N N . SER A 1 175 ? -23.652 -5.076 12.422 1.00 77.94 175 SER A N 1
ATOM 1451 C CA . SER A 1 175 ? -23.201 -6.453 12.645 1.00 77.94 175 SER A CA 1
ATOM 1452 C C . SER A 1 175 ? -21.785 -6.645 12.111 1.00 77.94 175 SER A C 1
ATOM 1454 O O . SER A 1 175 ? -21.468 -6.220 10.998 1.00 77.94 175 SER A O 1
ATOM 1456 N N . TYR A 1 176 ? -20.947 -7.322 12.882 1.00 70.00 176 TYR A N 1
ATOM 1457 C CA . TYR A 1 176 ? -19.592 -7.682 12.494 1.00 70.00 176 TYR A CA 1
ATOM 1458 C C . TYR A 1 176 ? -19.318 -9.098 12.987 1.00 70.00 176 TYR A C 1
ATOM 1460 O O . TYR A 1 176 ? -19.738 -9.433 14.094 1.00 70.00 176 TYR A O 1
ATOM 1468 N N . ASP A 1 177 ? -18.663 -9.919 12.170 1.00 66.19 177 ASP A N 1
ATOM 1469 C CA . ASP A 1 177 ? -18.278 -11.267 12.586 1.00 66.19 177 ASP A CA 1
ATOM 1470 C C . ASP A 1 177 ? -17.189 -11.153 13.662 1.00 66.19 177 ASP A C 1
ATOM 1472 O O . ASP A 1 177 ? -16.221 -10.416 13.495 1.00 66.19 177 ASP A O 1
ATOM 1476 N N . GLU A 1 178 ? -17.348 -11.837 14.794 1.00 58.56 178 GLU A N 1
ATOM 1477 C CA . GLU A 1 178 ? -16.444 -11.703 15.951 1.00 58.56 178 GLU A CA 1
ATOM 1478 C C . GLU A 1 178 ? -15.064 -12.369 15.739 1.00 58.56 178 GLU A C 1
ATOM 1480 O O . GLU A 1 178 ? -14.172 -12.221 16.574 1.00 58.56 178 GLU A O 1
ATOM 1485 N N . ASP A 1 179 ? -14.855 -13.052 14.609 1.00 57.38 179 ASP A N 1
ATOM 1486 C CA . ASP A 1 179 ? -13.717 -13.950 14.355 1.00 57.38 179 ASP A CA 1
ATOM 1487 C C . ASP A 1 179 ? -12.457 -13.261 13.769 1.00 57.38 179 ASP A C 1
ATOM 1489 O O . ASP A 1 179 ? -11.779 -13.817 12.900 1.00 57.38 179 ASP A O 1
ATOM 1493 N N . PHE A 1 180 ? -12.105 -12.060 14.247 1.00 55.69 180 PHE A N 1
ATOM 1494 C CA . PHE A 1 180 ? -10.861 -11.355 13.864 1.00 55.69 180 PHE A CA 1
ATOM 1495 C C . PHE A 1 180 ? -9.623 -11.848 14.631 1.00 55.69 180 PHE A C 1
ATOM 1497 O O . PHE A 1 180 ? -9.661 -12.023 15.871 1.00 55.69 180 PHE A O 1
#

Organism: NCBI:txid1974884

Foldseek 3Di:
DPPVVVVVVVVLVPDPPVVSVVCVVQVPDPCNVVVVVVVVVVVVVVDPPDPLLVVLVVVCVVPVPPLVSLLSNLVVCLVVVVLVVNVVSLVVNVVCVVVDDPVSVVSSVVSLQSSLLSDLVSLVVLLVVLVVVCVVVVLPLVSLQSNLVSCVVNVNNVSSVVSNVSSCVNPVPDDDDSPD

Radius of gyration: 28.79 Å; chains: 1; bounding box: 61×56×74 Å

Secondary structure (DSSP, 8-state):
--HHHHHHHHHGGGS-HHHHHHHHHHHTSTHHHHHHHHHHHHHHHTS-S-HHHHHHHHHHHH-TT-HHHHHHHHHHHHHTT-HHHHHHHHHHHHHTGGG--HHHHHHHHHHHHHHHHHSHHHHHHHHHHHHHHHHH-TT-HHHHHHHHHHHHHTT-HHHHHHHHHHHHHH-TT----S--

Sequence (180 aa):
MDKIKTWRHNFLKLLPHHYRIITEKVIKKPIFPAFLLFTLFIISFFLPQNQRFQEAKIAILKNKQNIDAHLVLLDELINANDWERAEKELIFLENSSPQLDNQQKEKLKQATVQYNESTKEGCQNLIKNWQTFLEKNPNYKIGWLALAYYQAKLGDKEAAKKSIEKAQSIDPGLSYDEDF

pLDDT: mean 86.74, std 14.78, range [49.16, 98.5]

InterPro domains:
  IPR011990 Tetratricopeptide-like helical domain superfamily [G3DSA:1.25.40.10] (14-176)
  IPR011990 Tetratricopeptide-like helical domain superfamily [SSF48452] (57-174)
  IPR019734 Tetratricopeptide repeat [PF13181] (144-172)